Protein AF-A0A349MCH2-F1 (afdb_monomer_lite)

Foldseek 3Di:
DDDPQPPDPDQPVVLVVLVPDDPPDAFEAEFFAHPPDDPVCRVVRVVVNCVSPVVRHPYYDYDPDRD

Secondary structure (DSSP, 8-state):
----------HHHHHHHHTTS-TT---EEEEE--TTS-GGGHHHHHHHHHHHHTTT-SEEEEE----

Structure (mmCIF, N/CA/C/O backbone):
data_AF-A0A349MCH2-F1
#
_entry.id   AF-A0A349MCH2-F1
#
loop_
_a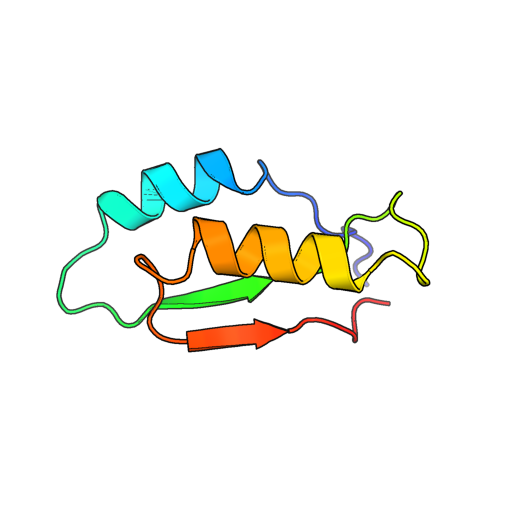tom_site.group_PDB
_atom_site.id
_atom_site.type_symbol
_atom_site.label_atom_id
_atom_site.label_alt_id
_atom_site.label_comp_id
_atom_site.label_asym_id
_atom_site.label_entity_id
_atom_site.label_seq_id
_atom_site.pdbx_PDB_ins_code
_atom_site.Cartn_x
_atom_site.Cartn_y
_atom_site.Cartn_z
_atom_site.occupancy
_atom_site.B_iso_or_equiv
_atom_site.auth_seq_id
_atom_site.auth_comp_id
_atom_site.auth_asym_id
_atom_site.auth_atom_id
_atom_site.pdbx_PDB_model_num
ATOM 1 N N . LEU A 1 1 ? 11.006 20.283 -8.898 1.00 81.94 1 LEU A N 1
ATOM 2 C CA . LEU A 1 1 ? 11.204 18.952 -9.523 1.00 81.94 1 LEU A CA 1
ATOM 3 C C . LEU A 1 1 ? 11.631 17.971 -8.431 1.00 81.94 1 LEU A C 1
ATOM 5 O O . LEU A 1 1 ? 12.496 18.347 -7.652 1.00 81.94 1 LEU A O 1
ATOM 9 N N . ASN A 1 2 ? 11.055 16.766 -8.344 1.00 88.88 2 ASN A N 1
ATOM 10 C CA . ASN A 1 2 ? 11.526 15.712 -7.431 1.00 88.88 2 ASN A CA 1
ATOM 11 C C . ASN A 1 2 ? 11.705 14.386 -8.196 1.00 88.88 2 ASN A C 1
ATOM 13 O O . ASN A 1 2 ? 11.054 14.193 -9.219 1.00 88.88 2 ASN A O 1
ATOM 17 N N . ARG A 1 3 ? 12.604 13.513 -7.720 1.00 90.44 3 ARG A N 1
ATOM 18 C CA . ARG A 1 3 ? 12.874 12.164 -8.265 1.00 90.44 3 ARG A CA 1
ATOM 19 C C . ARG A 1 3 ? 13.230 11.191 -7.135 1.00 90.44 3 ARG A C 1
ATOM 21 O O . ARG A 1 3 ? 14.243 10.501 -7.189 1.00 90.44 3 ARG A O 1
ATOM 28 N N . MET A 1 4 ? 12.444 11.220 -6.059 1.00 88.44 4 MET A N 1
ATOM 29 C CA . MET A 1 4 ? 12.788 10.525 -4.811 1.00 88.44 4 MET A CA 1
ATOM 30 C C . MET A 1 4 ? 12.738 8.993 -4.934 1.00 88.44 4 MET A C 1
ATOM 32 O O . MET A 1 4 ? 13.490 8.308 -4.248 1.00 88.44 4 MET A O 1
ATOM 36 N N . GLY A 1 5 ? 11.876 8.461 -5.811 1.00 84.44 5 GLY A N 1
ATOM 37 C CA . GLY A 1 5 ? 11.840 7.037 -6.161 1.00 84.44 5 GLY A CA 1
ATOM 38 C C . GLY A 1 5 ? 11.541 6.105 -4.983 1.00 84.44 5 GLY A C 1
ATOM 39 O O . GLY A 1 5 ? 12.331 5.207 -4.710 1.00 84.44 5 GLY A O 1
ATOM 40 N N . PHE A 1 6 ? 10.416 6.319 -4.289 1.00 86.56 6 PHE A N 1
ATOM 41 C CA . PHE A 1 6 ? 9.953 5.485 -3.165 1.00 86.56 6 PHE A CA 1
ATOM 42 C C . PHE A 1 6 ? 11.008 5.227 -2.072 1.00 86.56 6 PHE A C 1
ATOM 44 O O . PHE A 1 6 ? 11.131 4.117 -1.558 1.00 86.56 6 PHE A O 1
ATOM 51 N N . ASN A 1 7 ? 11.748 6.251 -1.651 1.00 88.50 7 ASN A N 1
ATOM 52 C CA . ASN A 1 7 ? 12.674 6.147 -0.524 1.00 88.50 7 ASN A CA 1
ATOM 53 C C . ASN A 1 7 ? 11.919 5.910 0.803 1.00 88.50 7 ASN A C 1
ATOM 55 O O . ASN A 1 7 ? 11.451 6.838 1.461 1.00 88.50 7 ASN A O 1
ATOM 59 N N . ASN A 1 8 ? 11.792 4.649 1.214 1.00 93.06 8 ASN A N 1
ATOM 60 C CA . ASN A 1 8 ? 11.059 4.264 2.417 1.00 93.06 8 ASN A CA 1
ATOM 61 C C . ASN A 1 8 ? 11.782 3.150 3.192 1.00 93.06 8 ASN A C 1
ATOM 63 O O . ASN A 1 8 ? 12.667 2.482 2.667 1.00 93.06 8 ASN A O 1
ATOM 67 N N . LYS A 1 9 ? 11.424 2.963 4.470 1.00 94.31 9 LYS A N 1
ATOM 68 C CA . LYS A 1 9 ? 12.048 1.953 5.350 1.00 94.31 9 LYS A CA 1
ATOM 69 C C . LYS A 1 9 ? 11.495 0.534 5.137 1.00 94.31 9 LYS A C 1
ATOM 71 O O . LYS A 1 9 ? 11.854 -0.362 5.890 1.00 94.31 9 LYS A O 1
ATOM 76 N N . GLY A 1 10 ? 10.621 0.338 4.157 1.00 92.50 10 GLY A N 1
ATOM 77 C CA . GLY A 1 10 ? 9.968 -0.926 3.855 1.00 92.50 10 GLY A CA 1
ATOM 78 C C . GLY A 1 10 ? 8.678 -1.167 4.638 1.00 92.50 10 GLY A C 1
ATOM 79 O O . GLY A 1 10 ? 8.275 -0.396 5.517 1.00 92.50 10 GLY A O 1
ATOM 80 N N . LEU A 1 11 ? 8.064 -2.299 4.305 1.00 91.56 11 LEU A N 1
ATOM 81 C CA . LEU A 1 11 ? 6.749 -2.742 4.754 1.00 91.56 11 LEU A CA 1
ATOM 82 C C . LEU A 1 11 ? 6.675 -2.999 6.264 1.00 91.56 11 LEU A C 1
ATOM 84 O O . LEU A 1 11 ? 5.837 -2.422 6.955 1.00 91.56 11 LEU A O 1
ATOM 88 N N . TYR A 1 12 ? 7.592 -3.806 6.802 1.00 91.69 12 TYR A N 1
ATOM 89 C CA . TYR A 1 12 ? 7.555 -4.185 8.218 1.00 91.69 12 TYR A CA 1
ATOM 90 C 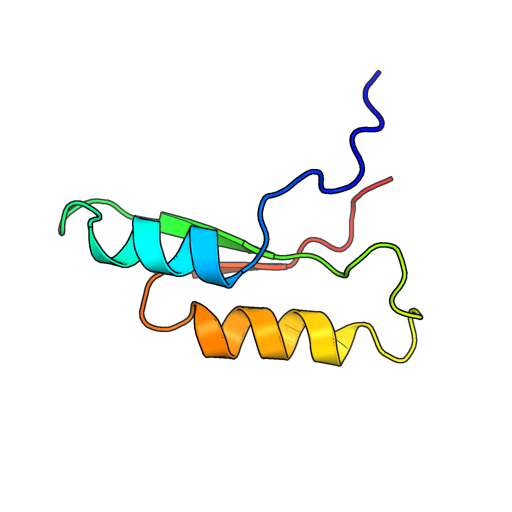C . TYR A 1 12 ? 7.720 -2.984 9.159 1.00 91.69 12 TYR A C 1
ATOM 92 O O . TYR A 1 12 ? 6.905 -2.833 10.073 1.00 91.69 12 TYR A O 1
ATOM 100 N N . PRO A 1 13 ? 8.671 -2.048 8.932 1.00 95.12 13 PRO A N 1
ATOM 101 C CA . PRO A 1 13 ? 8.742 -0.845 9.756 1.00 95.12 13 PRO A CA 1
ATOM 102 C C . PRO A 1 13 ? 7.512 0.059 9.641 1.00 95.12 13 PRO A C 1
ATOM 104 O O . PRO A 1 13 ? 7.243 0.818 10.574 1.00 95.12 13 PRO A O 1
ATOM 107 N N . ALA A 1 14 ? 6.782 0.034 8.521 1.00 94.62 14 ALA A N 1
ATOM 108 C CA . ALA A 1 14 ? 5.505 0.733 8.404 1.00 94.62 14 ALA A CA 1
ATOM 109 C C . ALA A 1 14 ? 4.426 0.044 9.259 1.00 94.62 14 ALA A C 1
ATOM 111 O O . ALA A 1 14 ? 3.841 0.697 10.126 1.00 94.62 14 ALA A O 1
ATOM 112 N N . ALA A 1 15 ? 4.248 -1.273 9.116 1.00 93.81 15 ALA A N 1
ATOM 113 C CA . ALA A 1 15 ? 3.283 -2.059 9.888 1.00 93.81 15 ALA A CA 1
ATOM 114 C C . ALA A 1 15 ? 3.482 -1.900 11.410 1.00 93.81 15 ALA A C 1
ATOM 116 O O . ALA A 1 15 ? 2.547 -1.549 12.129 1.00 93.81 15 ALA A O 1
ATOM 117 N N . SER A 1 16 ? 4.719 -2.011 11.913 1.00 94.50 16 SER A N 1
ATOM 118 C CA . SER A 1 16 ? 5.018 -1.852 13.350 1.00 94.50 16 SER A CA 1
ATOM 119 C C . SER A 1 16 ? 4.730 -0.451 13.914 1.00 94.50 16 SER A C 1
ATOM 121 O O . SER A 1 16 ? 4.659 -0.268 15.136 1.00 94.50 16 SER A O 1
ATOM 123 N N . ARG A 1 17 ? 4.617 0.574 13.060 1.00 94.56 17 ARG A N 1
ATOM 124 C CA . ARG A 1 17 ? 4.165 1.912 13.475 1.00 94.56 17 ARG A CA 1
ATOM 125 C C . ARG A 1 17 ? 2.644 1.985 13.499 1.00 94.56 17 ARG A C 1
ATOM 127 O O . ARG A 1 17 ? 2.093 2.514 14.458 1.00 94.56 17 ARG A O 1
ATOM 134 N N . LEU A 1 18 ? 1.987 1.408 12.495 1.00 95.31 18 LEU A N 1
ATOM 135 C CA . LEU A 1 18 ? 0.530 1.418 12.364 1.00 95.31 18 LEU A CA 1
ATOM 136 C C . LEU A 1 18 ? -0.181 0.671 13.495 1.00 95.31 18 LEU A C 1
ATOM 138 O O . LEU A 1 18 ? -1.240 1.114 13.924 1.00 95.31 18 LEU A O 1
ATOM 142 N N . VAL A 1 19 ? 0.432 -0.372 14.065 1.00 93.12 19 VAL A N 1
ATOM 143 C CA . VAL A 1 19 ? -0.098 -1.065 15.261 1.00 93.12 19 VAL A CA 1
ATOM 144 C C . VAL A 1 19 ? -0.324 -0.109 16.443 1.00 93.12 19 VAL A C 1
ATOM 146 O O . VAL A 1 19 ? -1.196 -0.342 17.275 1.00 93.12 19 VAL A O 1
ATOM 149 N N . ARG A 1 20 ? 0.438 0.988 16.523 1.00 93.81 20 ARG A N 1
ATOM 150 C CA . ARG A 1 20 ? 0.353 1.984 17.604 1.00 93.81 20 ARG A CA 1
ATOM 151 C C . ARG A 1 20 ? -0.488 3.212 17.235 1.00 93.81 20 ARG A C 1
ATOM 153 O O . ARG A 1 20 ? -0.440 4.208 17.954 1.00 93.81 20 ARG A O 1
ATOM 160 N N . ARG A 1 21 ? -1.229 3.181 16.120 1.00 93.12 21 ARG A N 1
ATOM 161 C CA . ARG A 1 21 ? -2.036 4.329 15.678 1.00 93.12 21 ARG A CA 1
ATOM 162 C C . ARG A 1 21 ? -3.207 4.611 16.637 1.00 93.12 21 ARG A C 1
ATOM 164 O O . ARG A 1 21 ? -3.758 3.673 17.216 1.00 93.12 21 ARG A O 1
ATOM 171 N N . PRO A 1 22 ? -3.643 5.875 16.783 1.00 95.06 22 PRO A N 1
ATOM 172 C CA . PRO A 1 22 ? -4.882 6.198 17.488 1.00 95.06 22 PRO A CA 1
ATOM 173 C C . PRO A 1 22 ? -6.096 5.522 16.837 1.00 95.06 22 PRO A C 1
ATOM 175 O O . PRO A 1 22 ? -6.212 5.506 15.614 1.00 95.06 22 PRO A O 1
ATOM 178 N N . LYS A 1 23 ? -7.032 5.010 17.646 1.00 89.56 23 LYS A N 1
ATOM 179 C CA . LYS A 1 23 ? -8.189 4.237 17.150 1.00 89.56 23 LYS A CA 1
ATOM 180 C C . LYS A 1 23 ? -9.166 5.036 16.280 1.00 89.56 23 LYS A C 1
ATOM 182 O O . LYS A 1 23 ? -9.854 4.444 15.463 1.00 89.56 23 LYS A O 1
ATOM 187 N N . SER A 1 24 ? -9.250 6.352 16.465 1.00 94.44 24 SER A N 1
ATOM 188 C CA . SER A 1 24 ? -10.150 7.230 15.704 1.00 94.44 24 SER A CA 1
ATOM 189 C C . SER A 1 24 ? -9.527 7.792 14.422 1.00 94.44 24 SER A C 1
ATOM 191 O O . SER A 1 24 ? -10.186 8.539 13.704 1.00 94.44 24 SER A O 1
ATOM 193 N N . LEU A 1 25 ? -8.257 7.480 14.139 1.00 96.06 25 LEU A N 1
ATOM 194 C CA . LEU A 1 25 ? -7.551 8.021 12.986 1.00 96.06 25 LEU A CA 1
ATOM 195 C C . LEU A 1 25 ? -7.766 7.140 11.756 1.00 96.06 25 LEU A C 1
ATOM 197 O O . LEU A 1 25 ? -7.299 6.000 11.728 1.00 96.06 25 LEU A O 1
ATOM 201 N N . VAL A 1 26 ? -8.377 7.714 10.719 1.00 96.75 26 VAL A N 1
ATOM 202 C CA . VAL A 1 26 ? -8.440 7.096 9.390 1.00 96.75 26 VAL A CA 1
ATOM 203 C C . VAL A 1 26 ? -7.053 7.134 8.741 1.00 96.75 26 VAL A C 1
ATOM 205 O O . VAL A 1 26 ? -6.418 8.187 8.678 1.00 96.75 26 VAL A O 1
ATOM 208 N N . VAL A 1 27 ? -6.577 5.997 8.243 1.00 97.38 27 VAL A N 1
ATOM 209 C CA . VAL A 1 27 ? -5.259 5.821 7.630 1.00 97.38 27 VAL A CA 1
ATOM 210 C C . VAL A 1 27 ? -5.390 5.145 6.272 1.00 97.38 27 VAL A C 1
ATOM 212 O O . VAL A 1 27 ? -5.946 4.055 6.155 1.00 97.38 27 VAL A O 1
ATOM 215 N N . GLY A 1 28 ? -4.805 5.778 5.255 1.00 97.75 28 GLY A N 1
ATOM 216 C CA . GLY A 1 28 ? -4.620 5.197 3.928 1.00 97.75 28 GLY A CA 1
ATOM 217 C C . GLY A 1 28 ? -3.225 4.599 3.751 1.00 97.75 28 GLY A C 1
ATOM 218 O O . GLY A 1 28 ? -2.225 5.246 4.072 1.00 97.75 28 GLY A O 1
ATOM 219 N N . GLY A 1 29 ? -3.147 3.388 3.203 1.00 97.06 29 GLY A N 1
ATOM 220 C CA . GLY A 1 29 ? -1.899 2.757 2.774 1.00 97.06 29 GLY A CA 1
ATOM 221 C C . GLY A 1 29 ? -1.600 3.056 1.306 1.00 97.06 29 GLY A C 1
ATOM 222 O O . GLY A 1 29 ? -2.177 2.424 0.425 1.00 97.06 29 GLY A O 1
ATOM 223 N N . ASN A 1 30 ? -0.698 4.000 1.025 1.00 97.06 30 ASN A N 1
ATOM 224 C CA . ASN A 1 30 ? -0.182 4.211 -0.332 1.00 97.06 30 ASN A CA 1
ATOM 225 C C . ASN A 1 30 ? 0.929 3.194 -0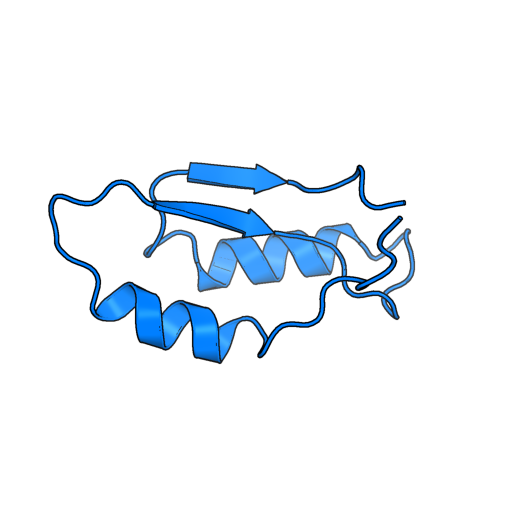.618 1.00 97.06 30 ASN A C 1
ATOM 227 O O . ASN A 1 30 ? 1.977 3.227 0.029 1.00 97.06 30 ASN A O 1
ATOM 231 N N . ILE A 1 31 ? 0.667 2.283 -1.553 1.00 96.31 31 ILE A N 1
ATOM 232 C CA . ILE A 1 31 ? 1.533 1.151 -1.885 1.00 96.31 31 ILE A CA 1
ATOM 233 C C . ILE A 1 31 ? 2.006 1.262 -3.335 1.00 96.31 31 ILE A C 1
ATOM 235 O O . ILE A 1 31 ? 1.301 1.789 -4.197 1.00 96.31 31 ILE A O 1
ATOM 239 N N . GLY A 1 32 ? 3.210 0.771 -3.610 1.00 94.00 32 GLY A N 1
ATOM 240 C CA . GLY A 1 32 ? 3.864 0.896 -4.908 1.00 94.00 32 GLY A CA 1
ATOM 241 C C . GLY A 1 32 ? 4.827 -0.254 -5.159 1.00 94.00 32 GLY A C 1
ATOM 242 O O . GLY A 1 32 ? 5.355 -0.841 -4.216 1.00 94.00 32 GLY A O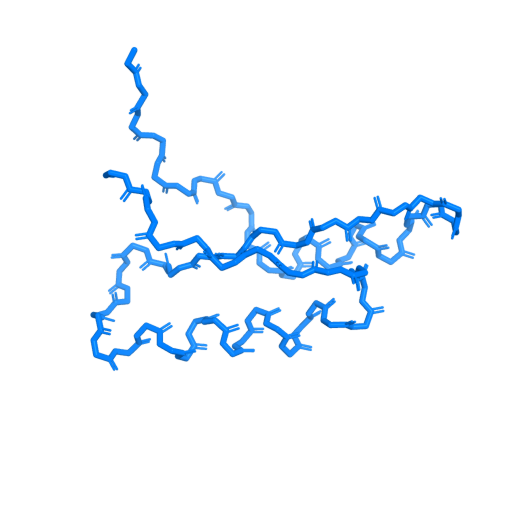 1
ATOM 243 N N . LYS A 1 33 ? 5.072 -0.543 -6.438 1.00 94.06 33 LYS A N 1
ATOM 244 C CA . LYS A 1 33 ? 6.075 -1.512 -6.886 1.00 94.06 33 LYS A CA 1
ATOM 245 C C . LYS A 1 33 ? 7.484 -1.068 -6.480 1.00 94.06 33 LYS A C 1
ATOM 247 O O . LYS A 1 33 ? 7.843 0.104 -6.638 1.00 94.06 33 LYS A O 1
ATOM 252 N N . ASN A 1 34 ? 8.326 -2.002 -6.049 1.00 90.12 34 ASN A N 1
ATOM 253 C CA . ASN A 1 34 ? 9.741 -1.735 -5.830 1.00 90.12 34 ASN A CA 1
ATOM 254 C C . ASN A 1 34 ? 10.438 -1.400 -7.157 1.00 90.12 34 ASN A C 1
ATOM 256 O O . ASN A 1 34 ? 10.114 -1.929 -8.222 1.00 90.12 34 ASN A O 1
ATOM 260 N N . LYS A 1 35 ? 11.447 -0.522 -7.113 1.00 87.69 35 LYS A N 1
ATOM 261 C CA . LYS A 1 35 ? 12.151 -0.068 -8.327 1.00 87.69 35 LYS A CA 1
ATOM 262 C C . LYS A 1 35 ? 12.792 -1.221 -9.110 1.00 87.69 35 LYS A C 1
ATOM 264 O O . LYS A 1 35 ? 12.808 -1.176 -10.334 1.00 87.69 35 LYS A O 1
ATOM 269 N N . ILE A 1 36 ? 13.308 -2.221 -8.398 1.00 90.75 36 ILE A N 1
ATOM 270 C CA . ILE A 1 36 ? 14.038 -3.359 -8.973 1.00 90.75 36 ILE A CA 1
ATOM 271 C C . ILE A 1 36 ? 13.128 -4.491 -9.460 1.00 90.75 36 ILE A C 1
ATOM 273 O O . ILE A 1 36 ? 13.580 -5.305 -10.257 1.00 90.75 36 ILE A O 1
ATOM 277 N N . THR A 1 37 ? 11.872 -4.542 -9.008 1.00 91.94 37 THR A N 1
ATOM 278 C CA . THR A 1 37 ? 10.925 -5.580 -9.427 1.00 91.94 37 THR A CA 1
ATOM 279 C C . THR A 1 37 ? 10.542 -5.360 -10.891 1.00 91.94 37 THR A C 1
ATOM 281 O O . THR A 1 37 ? 10.130 -4.247 -11.244 1.00 91.94 37 THR A O 1
ATOM 284 N N . PRO A 1 38 ? 10.676 -6.373 -11.760 1.00 94.12 38 PRO A N 1
ATOM 285 C CA . PRO A 1 38 ? 10.165 -6.330 -13.126 1.00 94.12 38 PRO A CA 1
ATOM 286 C C . PRO A 1 38 ? 8.663 -6.001 -13.189 1.00 94.12 38 PRO A C 1
ATOM 288 O O . PRO A 1 38 ? 7.921 -6.245 -12.243 1.00 94.12 38 PRO A O 1
ATOM 291 N N . ASN A 1 39 ? 8.196 -5.413 -14.293 1.00 90.50 39 ASN A N 1
ATOM 292 C CA . ASN A 1 39 ? 6.789 -4.996 -14.408 1.00 90.50 39 ASN A CA 1
ATOM 293 C C . ASN A 1 39 ? 5.810 -6.175 -14.496 1.00 90.50 39 ASN A C 1
ATOM 295 O O . ASN A 1 39 ? 4.685 -6.061 -14.022 1.00 90.50 39 ASN A O 1
ATOM 299 N N . ASP A 1 40 ? 6.231 -7.287 -15.091 1.00 94.62 40 ASP A N 1
ATOM 300 C CA . ASP A 1 40 ? 5.471 -8.541 -15.129 1.00 94.62 40 ASP A CA 1
ATOM 301 C C . ASP A 1 40 ? 5.316 -9.177 -13.739 1.00 94.62 40 ASP A C 1
ATOM 303 O O . ASP A 1 40 ? 4.371 -9.929 -13.534 1.00 94.62 40 ASP A O 1
ATOM 307 N N . GLN A 1 41 ? 6.181 -8.807 -12.78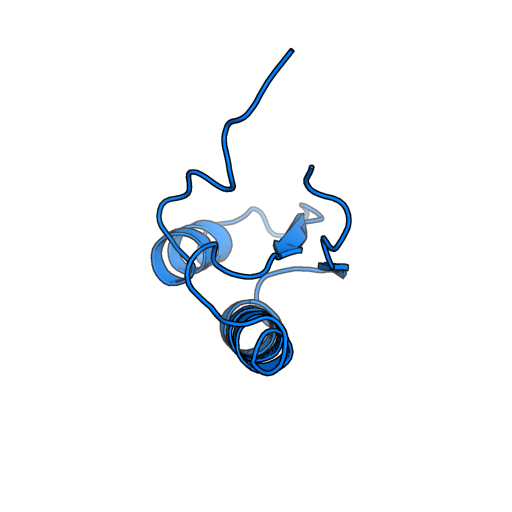9 1.00 94.81 41 GLN A N 1
ATOM 308 C CA . GLN A 1 41 ? 6.136 -9.214 -11.379 1.00 94.81 41 GLN A CA 1
ATOM 309 C C . GLN A 1 41 ? 5.654 -8.091 -10.440 1.00 94.81 41 GLN A C 1
ATOM 311 O O . GLN A 1 41 ? 5.885 -8.100 -9.229 1.00 94.81 41 GLN A O 1
ATOM 316 N N . ALA A 1 42 ? 5.036 -7.041 -10.987 1.00 93.81 42 ALA A N 1
ATOM 317 C CA . ALA A 1 42 ? 4.595 -5.907 -10.181 1.00 93.81 42 ALA A CA 1
ATOM 318 C C . ALA A 1 42 ? 3.476 -6.289 -9.203 1.00 93.81 42 ALA A C 1
ATOM 320 O O . ALA A 1 42 ? 3.373 -5.710 -8.122 1.00 93.81 42 ALA A O 1
ATOM 321 N N . VAL A 1 43 ? 2.622 -7.235 -9.601 1.00 95.56 43 VAL A N 1
ATOM 322 C CA . VAL A 1 43 ? 1.438 -7.648 -8.839 1.00 95.56 43 VAL A CA 1
ATOM 323 C C . VAL A 1 43 ? 1.844 -8.236 -7.489 1.00 95.56 43 VAL A C 1
ATOM 325 O O . VAL A 1 43 ? 1.208 -7.936 -6.482 1.00 95.56 43 VAL A O 1
ATOM 328 N N . GLU A 1 44 ? 2.937 -8.990 -7.446 1.00 96.31 44 GLU A N 1
ATOM 329 C CA . GLU A 1 44 ? 3.480 -9.624 -6.250 1.00 96.31 44 GLU A CA 1
ATOM 330 C C . GLU A 1 44 ? 3.873 -8.592 -5.183 1.00 96.31 44 GLU A C 1
ATOM 332 O O . GLU A 1 44 ? 3.570 -8.787 -4.006 1.00 96.31 44 GLU A O 1
ATOM 337 N N . ASP A 1 45 ? 4.462 -7.458 -5.579 1.00 95.25 45 ASP A N 1
ATOM 338 C CA . ASP A 1 45 ? 4.790 -6.368 -4.649 1.00 95.25 45 ASP A CA 1
ATOM 339 C C . ASP A 1 45 ? 3.522 -5.758 -4.027 1.00 95.25 45 ASP A C 1
ATOM 341 O O . ASP A 1 45 ? 3.482 -5.468 -2.826 1.00 95.25 45 ASP A O 1
ATOM 345 N N . TYR A 1 46 ? 2.469 -5.567 -4.830 1.00 95.88 46 TYR A N 1
ATOM 346 C CA . TYR A 1 46 ? 1.201 -5.030 -4.338 1.00 95.88 46 TYR A CA 1
ATOM 347 C C . TYR A 1 46 ? 0.494 -6.017 -3.406 1.00 95.88 46 TYR A C 1
ATOM 349 O O . TYR A 1 46 ? 0.028 -5.602 -2.345 1.00 95.88 46 TYR A O 1
ATOM 357 N N . LEU A 1 47 ? 0.454 -7.306 -3.760 1.00 97.06 47 LEU A N 1
ATOM 358 C CA . LEU A 1 47 ? -0.127 -8.356 -2.919 1.00 97.06 47 LEU A CA 1
ATOM 359 C C . LEU A 1 47 ? 0.603 -8.457 -1.580 1.00 97.06 47 LEU A C 1
ATOM 361 O O . LEU A 1 47 ? -0.042 -8.391 -0.538 1.00 97.06 47 LEU A O 1
ATOM 365 N N . ALA A 1 48 ? 1.939 -8.480 -1.592 1.00 95.75 48 ALA A N 1
ATOM 366 C CA . ALA A 1 48 ? 2.735 -8.486 -0.367 1.00 95.75 48 ALA A CA 1
ATOM 367 C C . ALA A 1 48 ? 2.417 -7.275 0.529 1.00 95.75 48 ALA A C 1
ATOM 369 O O . ALA A 1 48 ? 2.291 -7.405 1.749 1.00 95.75 48 ALA A O 1
ATOM 370 N N . CYS A 1 49 ? 2.249 -6.091 -0.070 1.00 96.44 49 CYS A N 1
ATOM 371 C CA . CYS A 1 49 ? 1.870 -4.888 0.663 1.00 96.44 49 CYS A CA 1
ATOM 372 C C . CYS A 1 49 ? 0.460 -4.978 1.266 1.00 96.44 49 CYS A C 1
ATOM 374 O O . CYS A 1 49 ? 0.267 -4.555 2.407 1.00 96.44 49 CYS A O 1
ATOM 376 N N . VAL A 1 50 ? -0.516 -5.510 0.525 1.00 96.88 50 VAL A N 1
ATOM 377 C CA . VAL A 1 50 ? -1.885 -5.711 1.020 1.00 96.88 50 VAL A CA 1
ATOM 378 C C . VAL A 1 50 ? -1.887 -6.719 2.164 1.00 96.88 50 VAL A C 1
ATOM 380 O O . VAL A 1 50 ? -2.389 -6.399 3.240 1.00 96.88 50 VAL A O 1
ATOM 383 N N . ASP A 1 51 ? -1.255 -7.878 1.991 1.00 96.50 51 ASP A N 1
ATOM 384 C CA . ASP A 1 51 ? -1.219 -8.938 3.002 1.00 96.50 51 ASP A CA 1
ATOM 385 C C . ASP A 1 51 ? -0.679 -8.423 4.339 1.00 96.50 51 ASP A C 1
ATOM 387 O O . ASP A 1 51 ? -1.289 -8.644 5.386 1.00 96.50 51 ASP A O 1
ATOM 391 N N . ALA A 1 52 ? 0.405 -7.646 4.316 1.00 94.94 52 ALA A N 1
ATOM 392 C CA . ALA A 1 52 ? 1.006 -7.127 5.540 1.00 94.94 52 ALA A CA 1
ATOM 393 C C . ALA A 1 52 ? 0.276 -5.922 6.158 1.00 94.94 52 ALA A C 1
ATOM 395 O O . ALA A 1 52 ? 0.492 -5.631 7.336 1.00 94.94 52 ALA A O 1
ATOM 396 N N . LEU A 1 53 ? -0.526 -5.173 5.391 1.00 96.25 53 LEU A N 1
ATOM 397 C CA . LEU A 1 53 ? -1.117 -3.909 5.855 1.00 96.25 53 LEU A CA 1
ATOM 398 C C . LEU A 1 53 ? -2.640 -3.932 5.983 1.00 96.25 53 LEU A C 1
ATOM 400 O O . LEU A 1 53 ? -3.169 -3.037 6.638 1.00 96.25 53 LEU A O 1
ATOM 404 N N . HIS A 1 54 ? -3.352 -4.908 5.411 1.00 96.31 54 HIS A N 1
ATOM 405 C CA . HIS A 1 54 ? -4.821 -4.882 5.333 1.00 96.31 54 HIS A CA 1
ATOM 406 C C . HIS A 1 54 ? -5.496 -4.810 6.708 1.00 96.31 54 HIS A C 1
ATOM 408 O O . HIS A 1 54 ? -6.523 -4.160 6.854 1.00 96.31 54 HIS A O 1
ATOM 414 N N . ALA A 1 55 ? -4.894 -5.410 7.738 1.00 94.88 55 ALA A N 1
ATOM 415 C CA . ALA A 1 55 ? -5.389 -5.351 9.113 1.00 94.88 55 ALA A CA 1
ATOM 416 C C . ALA A 1 55 ? -5.065 -4.023 9.836 1.00 94.88 55 ALA A C 1
ATOM 418 O O . ALA A 1 55 ? -5.414 -3.839 11.004 1.00 94.88 55 ALA A O 1
ATOM 419 N N . HIS A 1 56 ? -4.336 -3.112 9.189 1.00 94.75 56 HIS A N 1
ATOM 420 C CA . HIS A 1 56 ? -3.737 -1.928 9.810 1.00 94.75 56 HIS A CA 1
ATOM 421 C C . HIS A 1 56 ? -4.118 -0.602 9.144 1.00 94.75 56 HIS A C 1
ATOM 423 O O . HIS A 1 56 ? -3.883 0.450 9.744 1.00 94.75 56 HIS A O 1
ATOM 429 N N . VAL A 1 57 ? -4.698 -0.634 7.944 1.00 96.81 57 VAL A N 1
ATOM 430 C CA . VAL A 1 57 ? -5.140 0.548 7.191 1.00 96.81 57 VAL A CA 1
ATOM 431 C C . VAL A 1 57 ? -6.625 0.443 6.870 1.00 96.81 57 VAL A C 1
ATOM 433 O O . VAL A 1 57 ? -7.172 -0.652 6.808 1.00 96.81 57 VAL A O 1
ATOM 436 N N . ASP A 1 58 ? -7.278 1.580 6.657 1.00 97.31 58 ASP A N 1
ATOM 437 C CA . ASP A 1 58 ? -8.720 1.621 6.380 1.00 97.31 58 ASP A CA 1
ATOM 438 C C . ASP A 1 58 ? -9.016 1.615 4.877 1.00 97.31 58 ASP A C 1
ATOM 440 O O . ASP A 1 58 ? -10.106 1.246 4.449 1.00 97.31 58 ASP A O 1
ATOM 444 N N . TYR A 1 59 ? -8.042 2.021 4.063 1.00 97.94 59 TYR A N 1
ATOM 445 C CA . TYR A 1 59 ? -8.108 1.935 2.611 1.00 97.94 59 TYR A CA 1
ATOM 446 C C . TYR A 1 59 ? -6.708 1.885 2.001 1.00 97.94 59 TYR A C 1
ATOM 448 O O . TYR A 1 59 ? -5.713 2.259 2.631 1.00 97.94 59 TYR A O 1
ATOM 456 N N . PHE A 1 60 ? -6.641 1.460 0.743 1.00 98.25 60 PHE A N 1
ATOM 457 C CA . PHE A 1 60 ? -5.410 1.418 -0.035 1.00 98.25 60 PHE A CA 1
ATOM 458 C C . PHE A 1 60 ? -5.434 2.425 -1.179 1.00 98.25 60 PHE A C 1
ATOM 460 O O . PHE A 1 60 ? -6.474 2.690 -1.780 1.00 98.25 60 PHE A O 1
ATOM 467 N N . VAL A 1 61 ? -4.253 2.940 -1.507 1.00 98.00 61 VAL A N 1
ATOM 468 C CA . VAL A 1 61 ? -3.983 3.656 -2.753 1.00 98.00 61 VAL A CA 1
ATOM 469 C C . VAL A 1 61 ? -2.936 2.860 -3.514 1.00 98.00 61 VAL A C 1
ATOM 471 O O . VAL A 1 61 ? -1.816 2.693 -3.033 1.00 98.00 61 VAL A O 1
ATOM 474 N N . VAL A 1 62 ? -3.293 2.387 -4.705 1.00 96.25 62 VAL A N 1
ATOM 475 C CA . VAL A 1 62 ? -2.371 1.685 -5.603 1.00 96.25 62 VAL A CA 1
ATOM 476 C C . VAL A 1 62 ? -1.669 2.722 -6.472 1.00 96.25 62 VAL A C 1
ATOM 478 O O . VAL A 1 62 ? -2.272 3.320 -7.362 1.00 96.25 62 VAL A O 1
ATOM 481 N N . ASN A 1 63 ? -0.394 2.974 -6.193 1.00 94.81 63 ASN A N 1
ATOM 482 C CA . AS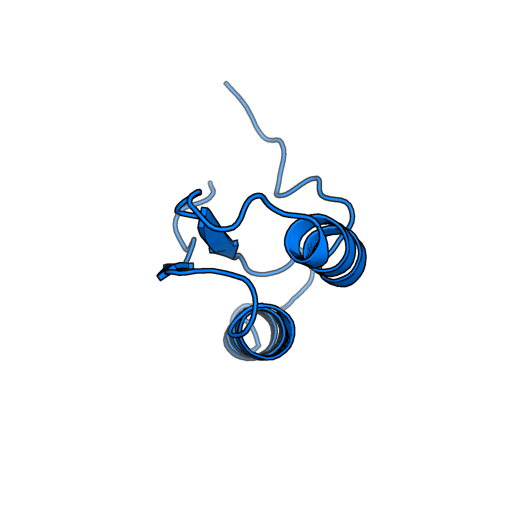N A 1 63 ? 0.387 3.960 -6.921 1.00 94.81 63 ASN A CA 1
ATOM 483 C C . ASN A 1 63 ? 1.037 3.326 -8.157 1.00 94.81 63 ASN A C 1
ATOM 485 O O . ASN A 1 63 ? 2.006 2.571 -8.052 1.00 94.81 63 ASN A O 1
ATOM 489 N N . VAL A 1 64 ? 0.482 3.657 -9.323 1.00 91.62 64 VAL A N 1
ATOM 490 C CA . VAL A 1 64 ? 0.966 3.274 -10.665 1.00 91.62 64 VAL A CA 1
ATOM 491 C C . VAL A 1 64 ? 1.440 4.484 -11.478 1.00 91.62 64 VAL A C 1
ATOM 493 O O . VAL A 1 64 ? 1.652 4.385 -12.682 1.00 91.62 64 VAL A O 1
ATOM 496 N N . SER A 1 65 ? 1.571 5.647 -10.835 1.00 89.00 65 SER A N 1
ATOM 497 C CA . SER A 1 65 ? 1.754 6.940 -11.505 1.00 89.00 65 SER A CA 1
ATOM 498 C C . SER A 1 65 ? 3.044 7.661 -11.111 1.00 89.00 65 SER A C 1
ATOM 500 O O . SER A 1 65 ? 3.199 8.838 -11.435 1.00 89.00 65 SER A O 1
ATOM 502 N N . SER A 1 66 ? 3.950 7.012 -10.370 1.00 82.94 66 SER A N 1
ATOM 503 C CA . SER A 1 66 ? 5.263 7.604 -10.095 1.00 82.94 66 SER A CA 1
ATOM 504 C C . SER A 1 66 ? 6.039 7.771 -11.410 1.00 82.94 66 SER A C 1
ATOM 506 O O . SER A 1 66 ? 6.156 6.787 -12.143 1.00 82.94 66 SER A O 1
ATOM 508 N N . PRO A 1 67 ? 6.574 8.972 -11.698 1.00 75.44 67 PRO A N 1
ATOM 509 C CA . PRO A 1 67 ? 7.397 9.223 -12.878 1.00 75.44 67 PRO A CA 1
ATOM 510 C C . PRO A 1 67 ? 8.800 8.616 -12.760 1.00 75.44 67 PRO A C 1
ATOM 512 O O . PRO A 1 67 ? 9.230 8.296 -11.622 1.00 75.44 67 PRO A O 1
#

Radius of gyration: 12.71 Å; chains: 1; bounding box: 24×29×33 Å

pLDDT: mean 93.36, std 4.2, range [75.44, 98.25]

Sequence (67 aa):
LNRMGFNNKGLYPAASRLVRRPKSLVVGGNIGKNKITPNDQAVEDYLACVDALHAHVDYFVVNVSSP